Protein AF-A0A4Y6IB80-F1 (afdb_monomer_lite)

Foldseek 3Di:
DPVVVVVVVVVVPPPPPPPQVLVVVQVVPWLVNLLPFDLQFKKKKKKKFADDADFDWKWKWKAFPVRDIQIFTKDWPDKDKDPWDDDPPDIGTIMMMTMIGTDPVSNVSSNVVSVCSVVVVTTDIDIDIGTDPRPDDDDFIFMWMWITGGNPDDTRTPDGGDTDDGPDDDDD

Structure (mmCIF, N/CA/C/O backbone):
data_AF-A0A4Y6IB80-F1
#
_entry.id   AF-A0A4Y6IB80-F1
#
loop_
_atom_site.group_PDB
_atom_site.id
_atom_site.type_symbol
_atom_site.label_atom_id
_atom_site.label_alt_id
_atom_site.label_comp_id
_atom_site.label_asym_id
_atom_site.label_entity_id
_atom_site.label_seq_id
_atom_site.pdbx_PDB_ins_code
_atom_site.Cartn_x
_atom_site.Cartn_y
_atom_site.Cartn_z
_atom_site.occupancy
_atom_site.B_iso_or_equiv
_atom_site.auth_seq_id
_atom_site.auth_comp_id
_atom_site.auth_asym_id
_atom_site.auth_atom_id
_atom_site.pdbx_PDB_model_num
ATOM 1 N N . MET A 1 1 ? 0.672 48.322 -32.544 1.00 47.72 1 MET A N 1
ATOM 2 C CA . MET A 1 1 ? 1.150 46.932 -32.735 1.00 47.72 1 MET A CA 1
ATOM 3 C C . MET A 1 1 ? 2.303 46.513 -31.801 1.00 47.72 1 MET A C 1
ATOM 5 O O . MET A 1 1 ? 2.956 45.524 -32.084 1.00 47.72 1 MET A O 1
ATOM 9 N N . LYS A 1 2 ? 2.566 47.219 -30.683 1.00 50.84 2 LYS A N 1
ATOM 10 C CA . LYS A 1 2 ? 3.599 46.838 -29.687 1.00 50.84 2 LYS A CA 1
ATOM 11 C C . LYS A 1 2 ? 3.013 46.356 -28.347 1.00 50.84 2 LYS A C 1
ATOM 13 O O . LYS A 1 2 ? 3.655 45.593 -27.643 1.00 50.84 2 LYS A O 1
ATOM 18 N N . LEU A 1 3 ? 1.769 46.737 -28.040 1.00 55.56 3 LEU A N 1
ATOM 19 C CA . LEU A 1 3 ? 1.079 46.375 -26.793 1.00 55.56 3 LEU A CA 1
ATOM 20 C C . LEU A 1 3 ? 0.553 44.929 -26.761 1.00 55.56 3 LEU A C 1
ATOM 22 O O . LEU A 1 3 ? 0.503 44.331 -25.696 1.00 55.56 3 LEU A O 1
ATOM 26 N N . VAL A 1 4 ? 0.221 44.341 -27.916 1.00 59.19 4 VAL A N 1
ATOM 27 C CA . VAL A 1 4 ? -0.304 42.961 -27.992 1.00 59.19 4 VAL A CA 1
ATOM 28 C C . VAL A 1 4 ? 0.796 41.921 -27.744 1.00 59.19 4 VAL A C 1
ATOM 30 O O . VAL A 1 4 ? 0.550 40.902 -27.110 1.00 59.19 4 VAL A O 1
ATOM 33 N N . VAL A 1 5 ? 2.031 42.206 -28.174 1.00 58.06 5 VAL A N 1
ATOM 34 C CA . VAL A 1 5 ? 3.183 41.307 -27.978 1.00 58.06 5 VAL A CA 1
ATOM 35 C C . VAL A 1 5 ? 3.633 41.298 -26.515 1.00 58.06 5 VAL A C 1
ATOM 37 O O . VAL A 1 5 ? 3.952 40.240 -25.986 1.00 58.06 5 VAL A O 1
ATOM 40 N N . ALA A 1 6 ? 3.572 42.450 -25.835 1.00 56.81 6 ALA A N 1
ATOM 41 C CA . ALA A 1 6 ? 3.891 42.547 -24.410 1.00 56.81 6 ALA A CA 1
ATOM 42 C C . ALA A 1 6 ? 2.862 41.823 -23.515 1.00 56.81 6 ALA A C 1
ATOM 44 O O . ALA A 1 6 ? 3.227 41.283 -22.471 1.00 56.81 6 ALA A O 1
ATOM 45 N N . LEU A 1 7 ? 1.591 41.768 -23.937 1.00 55.69 7 LEU A N 1
ATOM 46 C CA . LEU A 1 7 ? 0.539 41.052 -23.211 1.00 55.69 7 LEU A CA 1
ATOM 47 C C . LEU A 1 7 ? 0.679 39.525 -23.352 1.00 55.69 7 LEU A C 1
ATOM 49 O O . LEU A 1 7 ? 0.413 38.800 -22.399 1.00 55.69 7 LEU A O 1
ATOM 53 N N . LEU A 1 8 ? 1.156 39.036 -24.505 1.00 53.62 8 LEU A N 1
ATOM 54 C CA . LEU A 1 8 ? 1.366 37.602 -24.745 1.00 53.62 8 LEU A CA 1
ATOM 55 C C . LEU A 1 8 ? 2.547 37.033 -23.938 1.00 53.62 8 LEU A C 1
ATOM 57 O O . LEU A 1 8 ? 2.501 35.883 -23.511 1.00 53.62 8 LEU A O 1
ATOM 61 N N . SER A 1 9 ? 3.580 37.842 -23.675 1.00 55.47 9 SER A N 1
ATOM 62 C CA . SER A 1 9 ? 4.730 37.440 -22.851 1.00 55.47 9 SER A CA 1
ATOM 63 C C . SER A 1 9 ? 4.425 37.338 -21.353 1.00 55.47 9 SER A C 1
ATOM 65 O O . SER A 1 9 ? 5.147 36.637 -20.651 1.00 55.47 9 SER A O 1
ATOM 67 N N . LEU A 1 10 ? 3.362 37.986 -20.854 1.00 52.31 10 LEU A N 1
ATOM 68 C CA . LEU A 1 10 ? 2.987 37.909 -19.434 1.00 52.31 10 LEU A CA 1
ATOM 69 C C . LEU A 1 10 ? 2.191 36.642 -19.075 1.00 52.31 10 LEU A C 1
ATOM 71 O O . LEU A 1 10 ? 2.132 36.274 -17.906 1.00 52.31 10 LEU A O 1
ATOM 75 N N . VAL A 1 11 ? 1.586 35.963 -20.056 1.00 55.97 11 VAL A N 1
ATOM 76 C CA . VAL A 1 11 ? 0.774 34.751 -19.815 1.00 55.97 11 VAL A CA 1
ATOM 77 C C . VAL A 1 11 ? 1.645 33.485 -19.737 1.00 55.97 11 VAL A C 1
ATOM 79 O O . VAL A 1 11 ? 1.239 32.486 -19.153 1.00 55.97 11 VAL A O 1
ATOM 82 N N . LEU A 1 12 ? 2.880 33.533 -20.248 1.00 51.31 12 LEU A N 1
ATOM 83 C CA . LEU A 1 12 ? 3.810 32.393 -20.283 1.00 51.31 12 LEU A CA 1
ATOM 84 C C . LEU A 1 12 ? 4.631 32.202 -18.995 1.00 51.31 12 LEU A C 1
ATOM 86 O O . LEU A 1 12 ? 5.305 31.187 -18.858 1.00 51.31 12 LEU A O 1
ATOM 90 N N . THR A 1 13 ? 4.568 33.130 -18.036 1.00 50.00 13 THR A N 1
ATOM 91 C CA . THR A 1 13 ? 5.223 32.980 -16.720 1.00 50.00 13 THR A CA 1
ATOM 92 C C . THR A 1 13 ? 4.289 32.448 -15.635 1.00 50.00 13 THR A C 1
ATOM 94 O O . THR A 1 13 ? 4.706 32.289 -14.493 1.00 50.00 13 THR A O 1
ATOM 97 N N . ALA A 1 14 ? 3.042 32.116 -15.978 1.00 42.69 14 ALA A N 1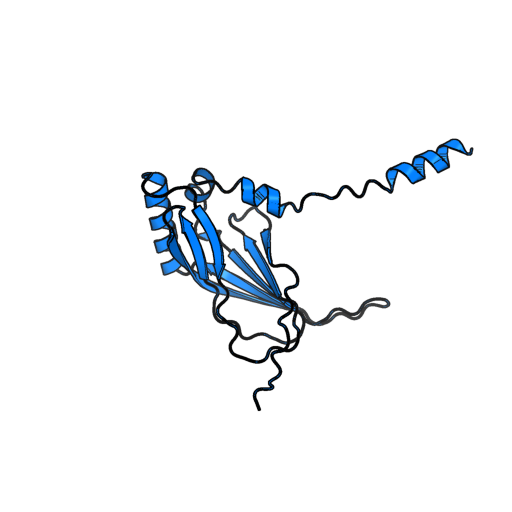
ATOM 98 C CA . ALA A 1 14 ? 2.125 31.402 -15.098 1.00 42.69 14 ALA A CA 1
ATOM 99 C C . ALA A 1 14 ? 2.314 29.877 -15.211 1.00 42.69 14 ALA A C 1
ATOM 101 O O . ALA A 1 14 ? 1.346 29.126 -15.284 1.00 42.69 14 ALA A O 1
ATOM 102 N N . CYS A 1 15 ? 3.559 29.391 -15.171 1.00 51.12 15 CYS A N 1
ATOM 103 C CA . CYS A 1 15 ? 3.801 28.077 -14.579 1.00 51.12 15 CYS A CA 1
ATOM 104 C C . CYS A 1 15 ? 3.561 28.255 -13.081 1.00 51.12 15 CYS A C 1
ATOM 106 O O . CYS A 1 15 ? 4.492 28.461 -12.306 1.00 51.12 15 CYS A O 1
ATOM 108 N N . SER A 1 16 ? 2.284 28.270 -12.682 1.00 42.16 16 SER A N 1
ATOM 109 C CA . SER A 1 16 ? 1.918 28.096 -11.287 1.00 42.16 16 SER A CA 1
ATOM 110 C C . SER A 1 16 ? 2.671 26.868 -10.808 1.00 42.16 16 SER A C 1
ATOM 112 O O . SER A 1 16 ? 2.592 25.820 -11.451 1.00 42.16 16 SER A O 1
ATOM 114 N N . SER A 1 17 ? 3.407 26.996 -9.713 1.00 43.12 17 SER A N 1
ATOM 115 C CA . SER A 1 17 ? 3.807 25.867 -8.890 1.00 43.12 17 SER A CA 1
ATOM 116 C C . SER A 1 17 ? 2.522 25.152 -8.477 1.00 43.12 17 SER A C 1
ATOM 118 O O . SER A 1 17 ? 1.931 25.490 -7.453 1.00 43.12 17 SER A O 1
ATOM 120 N N . ILE A 1 18 ? 2.016 24.266 -9.340 1.00 44.25 18 ILE A N 1
ATOM 121 C CA . ILE A 1 18 ? 0.873 23.415 -9.047 1.00 44.25 18 ILE A CA 1
ATOM 122 C C . ILE A 1 18 ? 1.344 22.621 -7.833 1.00 44.25 18 ILE A C 1
ATOM 124 O O . ILE A 1 18 ? 2.325 21.881 -7.967 1.00 44.25 18 ILE A O 1
ATOM 128 N N . PRO A 1 19 ? 0.739 22.810 -6.646 1.00 42.44 19 PRO A N 1
ATOM 129 C CA . PRO A 1 19 ? 1.026 21.940 -5.521 1.00 42.44 19 PRO A CA 1
ATOM 130 C C . PRO A 1 19 ? 0.831 20.525 -6.043 1.00 42.44 19 PRO A C 1
ATOM 132 O O . PRO A 1 19 ? -0.205 20.257 -6.660 1.00 42.44 19 PRO A O 1
ATOM 135 N N . SER A 1 20 ? 1.837 19.660 -5.900 1.00 46.47 20 SER A N 1
ATOM 136 C CA . SER A 1 20 ? 1.712 18.286 -6.371 1.00 46.47 20 SER A CA 1
ATOM 137 C C . SER A 1 20 ? 0.391 17.745 -5.830 1.00 46.47 20 SER A C 1
ATOM 139 O O . SER A 1 20 ? 0.121 17.836 -4.629 1.00 46.47 20 SER A O 1
ATOM 141 N N . LEU A 1 21 ? -0.480 17.272 -6.729 1.00 49.38 21 LEU A N 1
ATOM 142 C CA . LEU A 1 21 ? -1.838 16.823 -6.395 1.00 49.38 21 LEU A CA 1
ATOM 143 C C . LEU A 1 21 ? -1.821 15.810 -5.233 1.00 49.38 21 LEU A C 1
ATOM 145 O O . LEU A 1 21 ? -2.775 15.718 -4.465 1.00 49.38 21 LEU A O 1
ATOM 149 N N . SER A 1 22 ? -0.689 15.114 -5.085 1.00 51.75 22 SER A N 1
ATOM 150 C CA . SER A 1 22 ? -0.362 14.224 -3.985 1.00 51.75 22 SER A CA 1
ATOM 151 C C . SER A 1 22 ? -0.476 14.899 -2.613 1.00 51.75 22 SER A C 1
ATOM 153 O O . SER A 1 22 ? -1.223 14.399 -1.783 1.00 51.75 22 SER A O 1
ATOM 155 N N . SER A 1 23 ? 0.149 16.061 -2.375 1.00 48.03 23 SER A N 1
ATOM 156 C CA . SER A 1 23 ? 0.111 16.779 -1.078 1.00 48.03 23 SER A CA 1
ATOM 157 C C . SER A 1 23 ? -1.310 17.107 -0.593 1.00 48.03 23 SER A C 1
ATOM 159 O O . SER A 1 23 ? -1.617 16.991 0.594 1.00 48.03 23 SER A O 1
ATOM 161 N N . LEU A 1 24 ? -2.201 17.452 -1.523 1.00 50.88 24 LEU A N 1
ATOM 162 C CA . LEU A 1 24 ? -3.609 17.750 -1.254 1.00 50.88 24 LEU A CA 1
ATOM 163 C C . LEU A 1 24 ? -4.422 16.477 -0.976 1.00 50.88 24 LEU A C 1
ATOM 165 O O . LEU A 1 24 ? -5.261 16.473 -0.080 1.00 50.88 24 LEU A O 1
ATOM 169 N N . GLN A 1 25 ? -4.144 15.387 -1.694 1.00 56.00 25 GLN A N 1
ATOM 170 C CA . GLN A 1 25 ? -4.764 14.080 -1.449 1.00 56.00 25 GLN A CA 1
ATOM 171 C C . GLN A 1 25 ? -4.334 13.481 -0.102 1.00 56.00 25 GLN A C 1
ATOM 173 O O . GLN A 1 25 ? -5.172 12.917 0.597 1.00 56.00 25 GLN A O 1
ATOM 178 N N . PHE A 1 26 ? -3.081 13.687 0.323 1.00 59.34 26 PHE A N 1
ATOM 179 C CA . PHE A 1 26 ? -2.605 13.280 1.652 1.00 59.34 26 PHE A CA 1
ATOM 180 C C . PHE A 1 26 ? -3.374 13.974 2.785 1.00 59.34 26 PHE A C 1
ATOM 182 O O . PHE A 1 26 ? -3.736 13.324 3.759 1.00 59.34 26 PHE A O 1
ATOM 189 N N . SER A 1 27 ? -3.690 15.267 2.643 1.00 58.31 27 SER A N 1
ATOM 190 C CA . SER A 1 27 ? -4.475 16.014 3.640 1.00 58.31 27 SER A CA 1
ATOM 191 C C . SER A 1 27 ? -5.937 15.559 3.743 1.00 58.31 27 SER A C 1
ATOM 193 O O . SER A 1 27 ? -6.597 15.875 4.734 1.00 58.31 27 SER A O 1
ATOM 195 N N . LEU A 1 28 ? -6.467 14.890 2.717 1.00 61.25 28 LEU A N 1
ATOM 196 C CA . LEU A 1 28 ? -7.862 14.444 2.659 1.00 61.25 28 LEU A CA 1
ATOM 197 C C . LEU A 1 28 ? -8.049 13.011 3.173 1.00 61.25 28 LEU A C 1
ATOM 199 O O . LEU A 1 28 ? -9.182 12.599 3.422 1.00 61.25 28 LEU A O 1
ATOM 203 N N . MET A 1 29 ? -6.958 12.269 3.372 1.00 69.19 29 MET A N 1
ATOM 204 C CA . MET A 1 29 ? -6.986 10.938 3.971 1.00 69.19 29 MET A CA 1
ATOM 205 C C . MET A 1 29 ? -7.171 11.028 5.483 1.00 69.19 29 MET A C 1
ATOM 207 O O . MET A 1 29 ? -6.224 10.958 6.259 1.00 69.19 29 MET A O 1
ATOM 211 N N . ASN A 1 30 ? -8.421 11.204 5.892 1.00 77.00 30 ASN A N 1
ATOM 212 C CA . ASN A 1 30 ? -8.842 11.123 7.283 1.00 77.00 30 ASN A CA 1
ATOM 213 C C . ASN A 1 30 ? -9.435 9.739 7.600 1.00 77.00 30 ASN A C 1
ATOM 215 O O . ASN A 1 30 ? -9.587 8.879 6.731 1.00 77.00 30 ASN A O 1
ATOM 219 N N . ASP A 1 31 ? -9.796 9.525 8.861 1.00 80.81 31 ASP A N 1
ATOM 220 C CA . ASP A 1 31 ? -10.352 8.249 9.317 1.00 80.81 31 ASP A CA 1
ATOM 221 C C . ASP A 1 31 ? -11.644 7.857 8.566 1.00 80.81 31 ASP A C 1
ATOM 223 O O . ASP A 1 31 ? -11.831 6.687 8.242 1.00 80.81 31 ASP A O 1
ATOM 227 N N . ASP A 1 32 ? -12.501 8.827 8.217 1.00 83.44 32 ASP A N 1
ATOM 228 C CA . ASP A 1 32 ? -13.737 8.606 7.442 1.00 83.44 32 ASP A CA 1
ATOM 229 C C . ASP A 1 32 ? -13.459 8.187 5.990 1.00 83.44 32 ASP A C 1
ATOM 231 O O . ASP A 1 32 ? -14.199 7.398 5.403 1.00 83.44 32 ASP A O 1
ATOM 235 N N . TYR A 1 33 ? -12.367 8.679 5.408 1.00 84.50 33 TYR A N 1
ATOM 236 C CA . TYR A 1 33 ? -11.892 8.226 4.109 1.00 84.50 33 TYR A CA 1
ATOM 237 C C . TYR A 1 33 ? -11.443 6.761 4.180 1.00 84.50 33 TYR A C 1
ATOM 239 O O . TYR A 1 33 ? -11.888 5.930 3.389 1.00 84.50 33 TYR A O 1
ATOM 247 N N . ILE A 1 34 ? -10.620 6.417 5.177 1.00 85.62 34 ILE A N 1
ATOM 248 C CA . ILE A 1 34 ? -10.050 5.071 5.346 1.00 85.62 34 ILE A CA 1
ATOM 249 C C . ILE A 1 34 ? -11.139 4.014 5.553 1.00 85.62 34 ILE A C 1
ATOM 251 O O . ILE A 1 34 ? -11.042 2.918 5.000 1.00 85.62 34 ILE A O 1
ATOM 255 N N . THR A 1 35 ? -12.192 4.319 6.313 1.00 88.00 35 THR A N 1
ATOM 256 C CA . THR A 1 35 ? -13.286 3.370 6.592 1.00 88.00 35 THR A CA 1
ATOM 257 C C . THR A 1 35 ? -14.172 3.084 5.382 1.00 88.00 35 THR A C 1
ATOM 259 O O . THR A 1 35 ? -14.871 2.071 5.376 1.00 88.00 35 THR A O 1
ATOM 262 N N . LYS A 1 36 ? -14.127 3.934 4.349 1.00 90.19 36 LYS A N 1
ATOM 263 C CA . LYS A 1 36 ? -14.880 3.774 3.095 1.00 90.19 36 LYS A CA 1
ATOM 264 C C . LYS A 1 36 ? -14.082 3.099 1.983 1.00 90.19 36 LYS A C 1
ATOM 266 O O . LYS A 1 36 ? -14.669 2.720 0.971 1.00 90.19 36 LYS A O 1
ATOM 271 N N . LEU A 1 37 ? -12.769 2.937 2.155 1.00 90.12 37 LEU A N 1
ATOM 272 C CA . LEU A 1 37 ? -11.924 2.280 1.164 1.00 90.12 37 LEU A CA 1
ATOM 273 C C . LEU A 1 37 ? -12.335 0.822 0.963 1.00 90.12 37 LEU A C 1
ATOM 275 O O . LEU A 1 37 ? -12.518 0.066 1.920 1.00 90.12 37 LEU A O 1
ATOM 279 N N . ASN A 1 38 ? -12.410 0.404 -0.297 1.00 92.94 38 ASN A N 1
ATOM 280 C CA . ASN A 1 38 ? -12.536 -1.003 -0.633 1.00 92.94 38 ASN A CA 1
ATOM 281 C C . ASN A 1 38 ? -11.144 -1.649 -0.630 1.00 92.94 38 ASN A C 1
ATOM 283 O O . ASN A 1 38 ? -10.274 -1.268 -1.412 1.00 92.94 38 ASN A O 1
ATOM 287 N N . ALA A 1 39 ? -10.938 -2.663 0.212 1.00 92.75 39 ALA A N 1
ATOM 288 C CA . ALA A 1 39 ? -9.670 -3.387 0.283 1.00 92.75 39 ALA A CA 1
ATOM 289 C C . ALA A 1 39 ? -9.259 -4.009 -1.069 1.00 92.75 39 ALA A C 1
ATOM 291 O O . ALA A 1 39 ? -8.070 -4.126 -1.366 1.00 92.75 39 ALA A O 1
ATOM 292 N N . ASP A 1 40 ? -10.224 -4.377 -1.917 1.00 93.38 40 ASP A N 1
ATOM 293 C CA . ASP A 1 40 ? -9.945 -4.941 -3.242 1.00 93.38 40 ASP A CA 1
ATOM 294 C C . ASP A 1 40 ? -9.470 -3.903 -4.268 1.00 93.38 40 ASP A C 1
ATOM 296 O O . ASP A 1 40 ? -8.917 -4.290 -5.302 1.00 93.38 40 ASP A O 1
ATOM 300 N N . ASP A 1 41 ? -9.606 -2.608 -3.978 1.00 92.88 41 ASP A N 1
ATOM 301 C CA . ASP A 1 41 ? -9.185 -1.514 -4.860 1.00 92.88 41 ASP A CA 1
ATOM 302 C C . ASP A 1 41 ? -7.756 -1.032 -4.567 1.00 92.88 41 ASP A C 1
ATOM 304 O O . ASP A 1 41 ? -7.132 -0.398 -5.421 1.00 92.88 41 ASP A O 1
ATOM 308 N N . ILE A 1 42 ? -7.199 -1.382 -3.401 1.00 91.50 42 ILE A N 1
ATOM 309 C CA . ILE A 1 42 ? -5.867 -0.941 -2.978 1.00 91.50 42 ILE A CA 1
ATOM 310 C C . ILE A 1 42 ? -4.791 -1.581 -3.862 1.00 91.50 42 ILE A C 1
ATOM 312 O O . ILE A 1 42 ? -4.66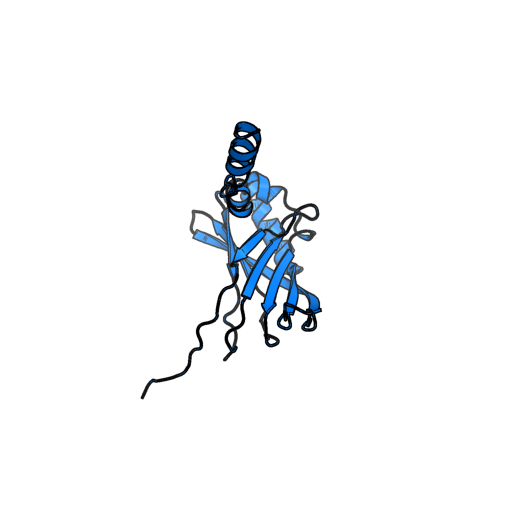2 -2.810 -3.947 1.00 91.50 42 ILE A O 1
ATOM 316 N N . ARG A 1 43 ? -3.996 -0.742 -4.528 1.00 93.81 43 ARG A N 1
ATOM 317 C CA . ARG A 1 43 ? -2.869 -1.140 -5.376 1.00 93.81 43 ARG A CA 1
ATOM 318 C C . ARG A 1 43 ? -1.623 -0.345 -5.030 1.00 93.81 43 ARG A C 1
ATOM 320 O O . ARG A 1 43 ? -1.684 0.871 -4.887 1.00 93.81 43 ARG A O 1
ATOM 327 N N . ALA A 1 44 ? -0.483 -1.017 -4.992 1.00 91.25 44 ALA A N 1
ATOM 328 C CA . ALA A 1 44 ? 0.821 -0.367 -4.969 1.00 91.25 44 ALA A CA 1
ATOM 329 C C . ALA A 1 44 ? 1.525 -0.615 -6.302 1.00 91.25 44 ALA A C 1
ATOM 331 O O . ALA A 1 44 ? 1.416 -1.695 -6.880 1.00 91.25 44 ALA A O 1
ATOM 332 N N . LYS A 1 45 ? 2.237 0.389 -6.796 1.00 90.69 45 LYS A N 1
ATOM 333 C CA . LYS A 1 45 ? 3.022 0.321 -8.020 1.00 90.69 45 LYS A CA 1
ATOM 334 C C . LYS A 1 45 ? 4.455 0.708 -7.705 1.00 90.69 45 LYS A C 1
ATOM 336 O O . LYS A 1 45 ? 4.694 1.766 -7.129 1.00 90.69 45 LYS A O 1
ATOM 341 N N . VAL A 1 46 ? 5.378 -0.150 -8.112 1.00 87.12 46 VAL A N 1
ATOM 342 C CA . VAL A 1 46 ? 6.814 0.106 -8.053 1.00 87.12 46 VAL A CA 1
ATOM 343 C C . VAL A 1 46 ? 7.328 0.169 -9.476 1.00 87.12 46 VAL A C 1
ATOM 345 O O . VAL A 1 46 ? 7.060 -0.729 -10.273 1.00 87.12 46 VAL A O 1
ATOM 348 N N . ILE A 1 47 ? 8.038 1.236 -9.802 1.00 87.12 47 ILE A N 1
ATOM 349 C CA . ILE A 1 47 ? 8.640 1.441 -11.112 1.00 87.12 47 ILE A CA 1
ATOM 350 C C . ILE A 1 47 ? 10.147 1.433 -10.923 1.00 87.12 47 ILE A C 1
ATOM 352 O O . ILE A 1 47 ? 10.653 2.171 -10.085 1.00 87.12 47 ILE A O 1
ATOM 356 N N . SER A 1 48 ? 10.830 0.609 -11.709 1.00 84.81 48 SER A N 1
ATOM 357 C CA . SER A 1 48 ? 12.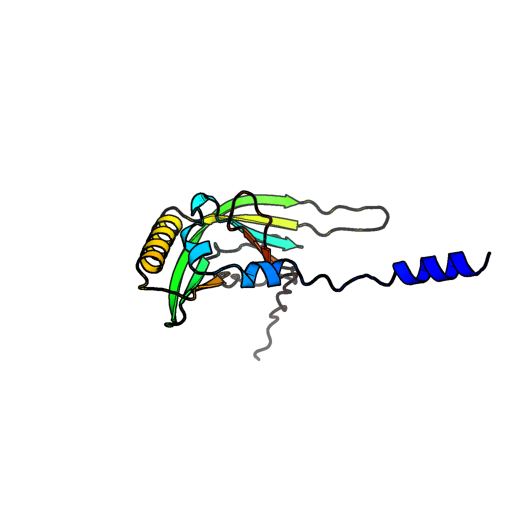285 0.583 -11.801 1.00 84.81 48 SER A CA 1
ATOM 358 C C . SER A 1 48 ? 12.696 0.999 -13.197 1.00 84.81 48 SER A C 1
ATOM 360 O O . SER A 1 48 ? 12.223 0.404 -14.169 1.00 84.81 48 SER A O 1
ATOM 362 N N . THR A 1 49 ? 13.586 1.975 -13.295 1.00 84.25 49 THR A N 1
ATOM 363 C CA . THR A 1 49 ? 14.246 2.343 -14.549 1.00 84.25 49 THR A CA 1
ATOM 364 C C . THR A 1 49 ? 15.653 1.749 -14.562 1.00 84.25 49 THR A C 1
ATOM 366 O O . THR A 1 49 ? 16.331 1.783 -13.541 1.00 84.25 49 THR A O 1
ATOM 369 N N . GLY A 1 50 ? 16.095 1.201 -15.695 1.00 78.31 50 GLY A N 1
ATOM 370 C CA . GLY A 1 50 ? 17.381 0.507 -15.811 1.00 78.31 50 GLY A CA 1
ATOM 371 C C . GLY A 1 50 ? 17.239 -1.012 -15.698 1.00 78.31 50 GLY A C 1
ATOM 372 O O . GLY A 1 50 ? 16.366 -1.605 -16.331 1.00 78.31 50 GLY A O 1
ATOM 373 N N . ASP A 1 51 ? 18.121 -1.649 -14.929 1.00 69.19 51 ASP A N 1
ATOM 374 C CA . ASP A 1 51 ? 18.153 -3.111 -14.820 1.00 69.19 51 ASP A CA 1
ATOM 375 C C . ASP A 1 51 ? 16.974 -3.670 -14.00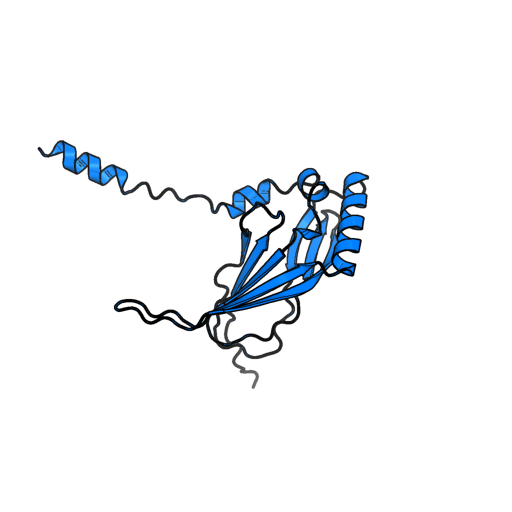1 1.00 69.19 51 ASP A C 1
ATOM 377 O O . ASP A 1 51 ? 16.435 -3.013 -13.107 1.00 69.19 51 ASP A O 1
ATOM 381 N N . ASP A 1 52 ? 16.583 -4.916 -14.290 1.00 65.62 52 ASP A N 1
ATOM 382 C CA . ASP A 1 52 ? 15.493 -5.605 -13.593 1.00 65.62 52 ASP A CA 1
ATOM 383 C C . ASP A 1 52 ? 15.849 -5.819 -12.110 1.00 65.62 52 ASP A C 1
ATOM 385 O O . ASP A 1 52 ? 16.788 -6.543 -11.770 1.00 65.62 52 ASP A O 1
ATOM 389 N N . ILE A 1 53 ? 15.062 -5.222 -11.214 1.00 69.00 53 ILE A N 1
ATOM 390 C CA . ILE A 1 53 ? 15.223 -5.399 -9.769 1.00 69.00 53 ILE A CA 1
ATOM 391 C C . ILE A 1 53 ? 14.434 -6.602 -9.259 1.00 69.00 53 ILE A C 1
ATOM 393 O O . ILE A 1 53 ? 13.237 -6.747 -9.502 1.00 69.00 53 ILE A O 1
ATOM 397 N N . LYS A 1 54 ? 15.092 -7.459 -8.477 1.00 67.12 54 LYS A N 1
ATOM 398 C CA . LYS A 1 54 ? 14.392 -8.448 -7.653 1.00 67.12 54 LYS A CA 1
ATOM 399 C C . LYS A 1 54 ? 13.993 -7.786 -6.342 1.00 67.12 54 LYS A C 1
ATOM 401 O O . LYS A 1 54 ? 14.801 -7.687 -5.426 1.00 67.12 54 LYS A O 1
ATOM 406 N N . LEU A 1 55 ? 12.748 -7.331 -6.264 1.00 67.44 55 LEU A N 1
ATOM 407 C CA . LEU A 1 55 ? 12.169 -6.838 -5.020 1.00 67.44 55 LEU A CA 1
ATOM 408 C C . LEU A 1 55 ? 11.373 -7.944 -4.334 1.00 67.44 55 LEU A C 1
ATOM 410 O O . LEU A 1 55 ? 10.564 -8.627 -4.965 1.00 67.44 55 LEU A O 1
ATOM 414 N N . ALA A 1 56 ? 11.567 -8.084 -3.024 1.00 73.69 56 ALA A N 1
ATOM 415 C CA . ALA A 1 56 ? 10.575 -8.747 -2.194 1.00 73.69 56 ALA A CA 1
ATOM 416 C C . ALA A 1 56 ? 9.282 -7.908 -2.166 1.00 73.69 56 ALA A C 1
ATOM 418 O O . ALA A 1 56 ? 9.286 -6.710 -2.467 1.00 73.69 56 ALA A O 1
ATOM 419 N N . ALA A 1 57 ? 8.158 -8.548 -1.842 1.00 77.62 57 ALA A N 1
ATOM 420 C CA . ALA A 1 57 ? 6.871 -7.868 -1.863 1.00 77.62 57 ALA A CA 1
ATOM 421 C C . ALA A 1 57 ? 6.829 -6.732 -0.817 1.00 77.62 57 ALA A C 1
ATOM 423 O O . ALA A 1 57 ? 7.226 -6.956 0.329 1.00 77.62 57 ALA A O 1
ATOM 424 N N . PRO A 1 58 ? 6.354 -5.529 -1.188 1.00 85.06 58 PRO A N 1
ATOM 425 C CA . PRO A 1 58 ? 6.212 -4.425 -0.251 1.00 85.06 58 PRO A CA 1
ATOM 426 C C . PRO A 1 58 ? 5.134 -4.703 0.801 1.00 85.06 58 PRO A C 1
ATOM 428 O O . PRO A 1 58 ? 4.215 -5.498 0.587 1.00 85.06 58 PRO A O 1
ATOM 431 N N . VAL A 1 59 ? 5.219 -4.002 1.928 1.00 89.00 59 VAL A N 1
ATOM 432 C CA . VAL A 1 59 ? 4.213 -4.032 2.995 1.00 89.00 59 VAL A CA 1
ATOM 433 C C . VAL A 1 59 ? 3.596 -2.647 3.107 1.00 89.00 59 VAL A C 1
ATOM 435 O O . VAL A 1 59 ? 4.299 -1.647 3.204 1.00 89.00 59 VAL A O 1
ATOM 438 N N . LEU A 1 60 ? 2.269 -2.567 3.072 1.00 89.44 60 LEU A N 1
ATOM 439 C CA . LEU A 1 60 ? 1.566 -1.322 3.357 1.00 89.44 60 LEU A CA 1
ATOM 440 C C . LEU A 1 60 ? 1.362 -1.229 4.867 1.00 89.44 60 LEU A C 1
ATOM 442 O O . LEU A 1 60 ? 0.754 -2.119 5.455 1.00 89.44 60 LEU A O 1
ATOM 446 N N . THR A 1 61 ? 1.837 -0.157 5.486 1.00 88.31 61 THR A N 1
ATOM 447 C CA . THR A 1 61 ? 1.747 0.027 6.932 1.00 88.31 61 THR A CA 1
ATOM 448 C C . THR A 1 61 ? 0.948 1.277 7.258 1.00 88.31 61 THR A C 1
ATOM 450 O O . THR A 1 61 ? 1.174 2.343 6.690 1.00 88.31 61 THR A O 1
ATOM 453 N N . PHE A 1 62 ? 0.019 1.154 8.201 1.00 87.25 62 PHE A N 1
ATOM 454 C CA . PHE A 1 62 ? -0.687 2.280 8.800 1.00 87.25 62 PHE A CA 1
ATOM 455 C C . PHE A 1 62 ? -0.251 2.422 10.260 1.00 87.25 62 PHE A C 1
ATOM 457 O O . PHE A 1 62 ? -0.242 1.444 11.006 1.00 87.25 62 PHE A O 1
ATOM 464 N N . THR A 1 63 ? 0.108 3.629 10.679 1.00 86.00 63 THR A N 1
ATOM 465 C CA . THR A 1 63 ? 0.498 3.967 12.048 1.00 86.00 63 THR A CA 1
ATOM 466 C C . THR A 1 63 ? -0.545 4.898 12.640 1.00 86.00 63 THR A C 1
ATOM 468 O O . THR A 1 63 ? -0.790 5.982 12.121 1.00 86.00 63 THR A O 1
ATOM 471 N N . ALA A 1 64 ? -1.149 4.494 13.750 1.00 86.62 64 ALA A N 1
ATOM 472 C CA . ALA A 1 64 ? -1.987 5.375 14.547 1.00 86.62 64 ALA A CA 1
ATOM 473 C C . ALA A 1 64 ? -1.130 6.329 15.381 1.00 86.62 64 ALA A C 1
ATOM 475 O O . ALA A 1 64 ? -0.011 5.996 15.774 1.00 86.62 64 ALA A O 1
ATOM 476 N N . LYS A 1 65 ? -1.705 7.461 15.791 1.00 82.44 65 LYS A N 1
ATOM 477 C CA . LYS A 1 65 ? -1.062 8.399 16.731 1.00 82.44 65 LYS A CA 1
ATOM 478 C C . LYS A 1 65 ? -0.621 7.754 18.057 1.00 82.44 65 LYS A C 1
ATOM 480 O O . LYS A 1 65 ? 0.288 8.247 18.717 1.00 82.44 65 LYS A O 1
ATOM 485 N N . THR A 1 66 ? -1.240 6.641 18.451 1.00 83.69 66 THR A N 1
ATOM 486 C CA . THR A 1 66 ? -0.845 5.825 19.615 1.00 83.69 66 THR A CA 1
ATOM 487 C C . THR A 1 66 ? 0.405 4.969 19.371 1.00 83.69 66 THR A C 1
ATOM 489 O O . THR A 1 66 ? 0.764 4.164 20.227 1.00 83.69 66 THR A O 1
ATOM 492 N N . ASN A 1 67 ? 1.066 5.118 18.218 1.00 83.56 67 ASN A N 1
ATOM 493 C CA . ASN A 1 67 ? 2.145 4.269 17.702 1.00 83.56 67 ASN A CA 1
ATOM 494 C C . ASN A 1 67 ? 1.740 2.809 17.443 1.00 83.56 67 ASN A C 1
ATOM 496 O O . ASN A 1 67 ? 2.602 1.964 17.195 1.00 83.56 67 ASN A O 1
ATOM 500 N N . GLN A 1 68 ? 0.442 2.497 17.469 1.00 88.25 68 GLN A N 1
ATOM 501 C CA . GLN A 1 68 ? -0.047 1.203 17.015 1.00 88.25 68 GLN A CA 1
ATOM 502 C C . GLN A 1 68 ? 0.144 1.098 15.500 1.00 88.25 68 GLN A C 1
ATOM 504 O O . GLN A 1 68 ? -0.317 1.965 14.758 1.00 88.25 68 GLN A O 1
ATOM 509 N N . LYS A 1 69 ? 0.820 0.038 15.054 1.00 90.25 69 LYS A N 1
ATOM 510 C CA . LYS A 1 69 ? 1.083 -0.229 13.638 1.00 90.25 69 LYS A CA 1
ATOM 511 C C . LYS A 1 69 ? 0.199 -1.358 13.127 1.00 90.25 69 LYS A C 1
ATOM 513 O O . LYS A 1 69 ? 0.015 -2.366 13.808 1.00 90.25 69 LYS A O 1
ATOM 518 N N . PHE A 1 70 ? -0.302 -1.188 11.915 1.00 91.00 70 PHE A N 1
ATOM 519 C CA . PHE A 1 70 ? -1.063 -2.176 11.169 1.00 91.00 70 PHE A CA 1
ATOM 520 C C . PHE A 1 70 ? -0.316 -2.471 9.881 1.00 91.00 70 PHE A C 1
ATOM 522 O O . PHE A 1 70 ? -0.033 -1.549 9.123 1.00 91.00 70 PHE A O 1
ATOM 529 N N . HIS A 1 71 ? 0.007 -3.737 9.648 1.00 93.06 71 HIS A N 1
ATOM 530 C CA . HIS A 1 71 ? 0.778 -4.168 8.490 1.00 93.06 71 HIS A CA 1
ATOM 531 C C . HIS A 1 71 ? -0.108 -4.974 7.551 1.00 93.06 71 HIS A C 1
ATOM 533 O O . HIS A 1 71 ? -0.794 -5.908 7.971 1.00 93.06 71 HIS A O 1
ATOM 539 N N . PHE A 1 72 ? -0.062 -4.628 6.273 1.00 93.75 72 PHE A N 1
ATOM 540 C CA . PHE A 1 72 ? -0.866 -5.244 5.238 1.00 93.75 72 PHE A CA 1
ATOM 541 C C . PHE A 1 72 ? 0.047 -5.781 4.148 1.00 93.75 72 PHE A C 1
ATOM 543 O O . PHE A 1 72 ? 0.643 -5.037 3.367 1.00 93.75 72 PHE A O 1
ATOM 550 N N . GLU A 1 73 ? 0.161 -7.104 4.114 1.00 93.19 73 GLU A N 1
ATOM 551 C CA . GLU A 1 73 ? 0.965 -7.799 3.119 1.00 93.19 73 GLU A CA 1
ATOM 552 C C . GLU A 1 73 ? 0.404 -7.584 1.714 1.00 93.19 73 GLU A C 1
ATOM 554 O O . GLU A 1 73 ? -0.800 -7.742 1.461 1.00 93.19 73 GLU A O 1
ATOM 559 N N . LEU A 1 74 ? 1.302 -7.274 0.783 1.00 93.06 74 LEU A N 1
ATOM 560 C CA . LEU A 1 74 ? 0.988 -7.159 -0.628 1.00 93.06 74 LEU A CA 1
ATOM 561 C C . LEU A 1 74 ? 1.507 -8.383 -1.383 1.00 93.06 74 LEU A C 1
ATOM 563 O O . LEU A 1 74 ? 2.488 -9.016 -1.008 1.00 93.06 74 LEU A O 1
ATOM 567 N N . VAL A 1 75 ? 0.833 -8.721 -2.474 1.00 94.00 75 VAL A N 1
ATOM 568 C CA . VAL A 1 75 ? 1.232 -9.782 -3.403 1.00 94.00 75 VAL A CA 1
ATOM 569 C C . VAL A 1 75 ? 1.269 -9.227 -4.815 1.00 94.00 75 VAL A C 1
ATOM 571 O O . VAL A 1 75 ? 0.514 -8.309 -5.146 1.00 94.00 75 VAL A O 1
ATOM 574 N N . SER A 1 76 ? 2.158 -9.778 -5.643 1.00 92.50 76 SER A N 1
ATOM 575 C CA . SER A 1 76 ? 2.256 -9.389 -7.049 1.00 92.50 76 SER A CA 1
ATOM 576 C C . SER A 1 76 ? 0.923 -9.640 -7.758 1.00 92.50 76 SER A C 1
ATOM 578 O O . SER A 1 76 ? 0.312 -10.701 -7.614 1.00 92.50 76 SER A O 1
ATOM 580 N N . ASP A 1 77 ? 0.469 -8.625 -8.483 1.00 93.06 77 ASP A N 1
ATOM 581 C CA . ASP A 1 77 ? -0.729 -8.649 -9.316 1.00 93.06 77 ASP A CA 1
ATOM 582 C C . ASP A 1 77 ? -0.331 -8.780 -10.790 1.00 93.06 77 ASP A C 1
ATOM 584 O O . ASP A 1 77 ? -0.790 -9.672 -11.499 1.00 93.06 77 ASP A O 1
ATOM 588 N N . SER A 1 78 ? 0.590 -7.926 -11.247 1.00 92.31 78 SER A N 1
ATOM 589 C CA . SER A 1 78 ? 1.163 -8.010 -12.591 1.00 92.31 78 SER A CA 1
ATOM 590 C C . SER A 1 78 ? 2.558 -7.394 -12.658 1.00 92.31 78 SER A C 1
ATOM 592 O O . SER A 1 78 ? 2.943 -6.592 -11.807 1.00 92.31 78 SER A O 1
ATOM 594 N N . VAL A 1 79 ? 3.312 -7.775 -13.689 1.00 90.31 79 VAL A N 1
ATOM 595 C CA . VAL A 1 79 ? 4.617 -7.195 -14.020 1.00 90.31 79 VAL A CA 1
ATOM 596 C C . VAL A 1 79 ? 4.613 -6.834 -15.499 1.00 90.31 79 VAL A C 1
ATOM 598 O O . VAL A 1 79 ? 4.289 -7.677 -16.336 1.00 90.31 79 VAL A O 1
ATOM 601 N N . GLN A 1 80 ? 4.962 -5.592 -15.820 1.00 90.75 80 GLN A N 1
ATOM 602 C CA . GLN A 1 80 ? 5.050 -5.096 -17.192 1.00 90.75 80 GLN A CA 1
ATOM 603 C C . GLN A 1 80 ? 6.458 -4.582 -17.460 1.00 90.75 80 GLN A C 1
ATOM 605 O O . GLN A 1 80 ? 6.981 -3.774 -16.698 1.00 90.75 80 GLN A O 1
ATOM 610 N N . ARG A 1 81 ? 7.066 -5.049 -18.552 1.00 88.88 81 ARG A N 1
ATOM 611 C CA . ARG A 1 81 ? 8.383 -4.596 -19.004 1.00 88.88 81 ARG A CA 1
ATOM 612 C C . ARG A 1 81 ? 8.227 -3.726 -20.237 1.00 88.88 81 ARG A C 1
ATOM 614 O O . ARG A 1 81 ? 7.502 -4.081 -21.165 1.00 88.88 81 ARG A O 1
ATOM 621 N N . PHE A 1 82 ? 8.920 -2.602 -20.225 1.00 86.94 82 PHE A N 1
ATOM 622 C CA . PHE A 1 82 ? 8.945 -1.617 -21.286 1.00 86.94 82 PHE A CA 1
ATOM 623 C C . PHE A 1 82 ? 10.356 -1.572 -21.853 1.00 86.94 82 PHE A C 1
ATOM 625 O O . PHE A 1 82 ? 11.314 -1.219 -21.160 1.00 86.94 82 PHE A O 1
ATOM 632 N N . GLU A 1 83 ? 10.465 -1.946 -23.122 1.00 85.06 83 GLU A N 1
ATOM 633 C CA . GLU A 1 83 ? 11.725 -1.895 -23.851 1.00 85.06 83 GLU A CA 1
ATOM 634 C C . GLU A 1 83 ? 12.193 -0.441 -24.032 1.00 85.06 83 GLU A C 1
ATOM 636 O O . GLU A 1 83 ? 11.365 0.466 -24.196 1.00 85.06 83 GLU A O 1
ATOM 641 N N . PRO A 1 84 ? 13.515 -0.198 -24.036 1.00 83.88 84 PRO A N 1
ATOM 642 C CA . PRO A 1 84 ? 14.057 1.123 -24.292 1.00 83.88 84 PRO A CA 1
ATOM 643 C C . PRO A 1 84 ? 13.650 1.598 -25.689 1.00 83.88 84 PRO A C 1
ATOM 645 O O . PRO A 1 84 ? 13.776 0.881 -26.683 1.00 83.88 84 PRO A O 1
ATOM 648 N N . SER A 1 85 ? 13.193 2.843 -25.778 1.00 81.31 85 SER A N 1
ATOM 649 C CA . SER A 1 85 ? 12.828 3.477 -27.039 1.00 81.31 85 SER A CA 1
ATOM 650 C C . SER A 1 85 ? 13.915 4.464 -27.455 1.00 81.31 85 SER A C 1
ATOM 652 O O . SER A 1 85 ? 14.429 5.228 -26.639 1.00 81.31 85 SER A O 1
ATOM 654 N N . LYS A 1 86 ? 14.287 4.454 -28.739 1.00 77.44 86 LYS A N 1
ATOM 655 C CA . LYS A 1 86 ? 15.170 5.465 -29.334 1.00 77.44 86 LYS A CA 1
ATOM 656 C C . LYS A 1 86 ? 14.381 6.280 -30.348 1.00 77.44 86 LYS A C 1
ATOM 658 O O . LYS A 1 86 ? 14.021 5.782 -31.410 1.00 77.44 86 LYS A O 1
ATOM 663 N N . GLY A 1 87 ? 14.117 7.532 -30.003 1.00 76.69 87 GLY A N 1
ATOM 664 C CA . GLY A 1 87 ? 13.651 8.560 -30.921 1.00 76.69 87 GLY A CA 1
ATOM 665 C C . GLY A 1 87 ? 14.813 9.368 -31.498 1.00 76.69 87 GLY A C 1
ATOM 666 O O . GLY A 1 87 ? 15.961 9.242 -31.080 1.00 76.69 87 GLY A O 1
ATOM 667 N N . PHE A 1 88 ? 14.498 10.254 -32.442 1.00 73.94 88 PHE A N 1
ATOM 668 C CA . PHE A 1 88 ? 15.487 11.109 -33.114 1.00 73.94 88 PHE A CA 1
ATOM 669 C C . PHE A 1 88 ? 16.192 12.101 -32.162 1.00 73.94 88 PHE A C 1
ATOM 671 O O . PHE A 1 88 ? 17.288 12.561 -32.462 1.00 73.94 88 PHE A O 1
ATOM 678 N N . PHE A 1 89 ? 15.576 12.407 -31.011 1.00 75.06 89 PHE A N 1
ATOM 679 C CA . PHE A 1 89 ? 16.077 13.366 -30.015 1.00 75.06 89 PHE A CA 1
ATOM 680 C C . PHE A 1 89 ? 16.134 12.822 -28.578 1.00 75.06 89 PHE A C 1
ATOM 682 O O . PHE A 1 89 ? 16.655 13.502 -27.701 1.00 75.06 89 PHE A O 1
ATOM 689 N N . PHE A 1 90 ? 15.619 11.615 -28.320 1.00 66.44 90 PHE A N 1
ATOM 690 C CA . PHE A 1 90 ? 15.513 11.063 -26.966 1.00 66.44 90 PHE A CA 1
ATOM 691 C C . PHE A 1 90 ? 15.764 9.559 -26.977 1.00 66.44 90 PHE A C 1
ATOM 693 O O . PHE A 1 90 ? 15.286 8.857 -27.867 1.00 66.44 90 PHE A O 1
ATOM 700 N N . ALA A 1 91 ? 16.481 9.066 -25.974 1.00 77.31 91 ALA A N 1
ATOM 701 C CA . ALA A 1 91 ? 16.574 7.647 -25.669 1.00 77.31 91 ALA A CA 1
ATOM 702 C C . ALA A 1 91 ? 15.982 7.428 -24.276 1.00 77.31 91 ALA A C 1
ATOM 704 O O . ALA A 1 91 ? 16.375 8.120 -23.339 1.00 77.31 91 ALA A O 1
ATOM 705 N N . SER A 1 92 ? 15.039 6.497 -24.147 1.00 80.88 92 SER A N 1
ATOM 706 C CA . SER A 1 92 ? 14.543 6.057 -22.846 1.00 80.88 92 SER A CA 1
ATOM 707 C C . SER A 1 92 ? 15.315 4.827 -22.389 1.00 80.88 92 SER A C 1
ATOM 709 O O . SER A 1 92 ? 15.684 3.971 -23.197 1.00 80.88 92 SER A O 1
ATOM 711 N N . LEU A 1 93 ? 15.545 4.736 -21.086 1.00 82.31 93 LEU A N 1
ATOM 712 C CA . LEU A 1 93 ? 16.041 3.518 -20.462 1.00 82.31 93 LEU A CA 1
ATOM 713 C C . LEU A 1 93 ? 14.937 2.443 -20.448 1.00 82.31 93 LEU A C 1
ATOM 715 O O . LEU A 1 93 ? 13.752 2.784 -20.565 1.00 82.31 93 LEU A O 1
ATOM 719 N N . PRO A 1 94 ? 15.305 1.154 -20.336 1.00 86.19 94 PRO A N 1
ATOM 720 C CA . PRO A 1 94 ? 14.343 0.108 -20.008 1.00 86.19 94 PRO A CA 1
ATOM 721 C C . PRO A 1 94 ? 13.624 0.446 -18.702 1.00 86.19 94 PRO A C 1
ATOM 723 O O . PRO A 1 94 ? 14.197 1.068 -17.804 1.00 86.19 94 PRO A O 1
ATOM 726 N N . LYS A 1 95 ? 12.362 0.038 -18.600 1.00 87.31 95 LYS A N 1
ATOM 727 C CA . LYS A 1 95 ? 11.548 0.259 -17.407 1.00 87.31 95 LYS A CA 1
ATOM 728 C C . LYS A 1 95 ? 10.731 -0.984 -17.086 1.00 87.31 95 LYS A C 1
ATOM 730 O O . LYS A 1 95 ? 10.105 -1.556 -17.974 1.00 87.31 95 LYS A O 1
ATOM 735 N N . THR A 1 96 ? 10.653 -1.336 -15.809 1.00 88.00 96 THR A N 1
ATOM 736 C CA . THR A 1 96 ? 9.779 -2.407 -15.319 1.00 88.00 96 THR A CA 1
ATOM 737 C C . THR A 1 96 ? 8.798 -1.848 -14.298 1.00 88.00 96 THR A C 1
ATOM 739 O O . THR A 1 96 ? 9.186 -1.196 -13.329 1.00 88.00 96 THR A O 1
ATOM 742 N N . GLU A 1 97 ? 7.509 -2.097 -14.521 1.00 90.50 97 GLU A N 1
ATOM 743 C CA . GLU A 1 97 ? 6.430 -1.769 -13.595 1.00 90.50 97 GLU A CA 1
ATOM 744 C C . GLU A 1 97 ? 5.950 -3.030 -12.878 1.00 90.50 97 GLU A C 1
ATOM 746 O O . GLU A 1 97 ? 5.486 -3.987 -13.502 1.00 90.50 97 GLU A O 1
ATOM 751 N N . TYR A 1 98 ? 6.020 -3.004 -11.553 1.00 90.19 98 TYR A N 1
ATOM 752 C CA . TYR A 1 98 ? 5.502 -4.035 -10.669 1.00 90.19 98 TYR A CA 1
ATOM 753 C C . TYR A 1 98 ? 4.225 -3.522 -10.016 1.00 90.19 98 TYR A C 1
ATOM 755 O O . TYR A 1 98 ? 4.254 -2.549 -9.258 1.00 90.19 98 TYR A O 1
ATOM 763 N N . LEU A 1 99 ? 3.105 -4.178 -10.300 1.00 92.50 99 LEU A N 1
ATOM 764 C CA . LEU A 1 99 ? 1.830 -3.893 -9.666 1.00 92.50 99 LEU A CA 1
ATOM 765 C C . LEU A 1 99 ? 1.567 -4.918 -8.566 1.00 92.50 99 LEU A C 1
ATOM 767 O O . LEU A 1 99 ? 1.682 -6.125 -8.782 1.00 92.50 99 LEU A O 1
ATOM 771 N N . TYR A 1 100 ? 1.167 -4.424 -7.403 1.00 94.00 100 TYR A N 1
ATOM 772 C CA . TYR A 1 100 ? 0.842 -5.214 -6.230 1.00 94.00 100 TYR A CA 1
ATOM 773 C C . TYR A 1 100 ? -0.572 -4.906 -5.755 1.00 94.00 100 TYR A C 1
ATOM 775 O O . TYR A 1 100 ? -1.068 -3.786 -5.896 1.00 94.00 100 TYR A O 1
ATOM 783 N N . ARG A 1 101 ? -1.195 -5.899 -5.130 1.00 95.44 101 ARG A N 1
ATOM 784 C CA . ARG A 1 101 ? -2.494 -5.792 -4.459 1.00 95.44 101 ARG A CA 1
ATOM 785 C C . ARG A 1 101 ? -2.406 -6.375 -3.058 1.00 95.44 101 ARG A C 1
ATOM 787 O O . ARG A 1 101 ? -1.492 -7.146 -2.775 1.00 95.44 101 ARG A O 1
ATOM 794 N N . LEU A 1 102 ? -3.386 -6.082 -2.208 1.00 95.50 102 LEU A N 1
ATOM 795 C CA . LEU A 1 102 ? -3.487 -6.745 -0.909 1.00 95.50 102 LEU A CA 1
ATOM 796 C C . LEU A 1 102 ? -3.583 -8.271 -1.063 1.00 95.50 102 LEU A C 1
ATOM 798 O O . LEU A 1 102 ? -4.340 -8.800 -1.895 1.00 95.50 102 LEU A O 1
ATOM 802 N N . SER A 1 103 ? -2.808 -8.979 -0.240 1.00 96.19 103 SER A N 1
ATOM 803 C CA . SER A 1 103 ? -2.939 -10.423 -0.061 1.00 96.19 103 SER A CA 1
ATOM 804 C C . SER A 1 103 ? -4.296 -10.745 0.577 1.00 96.19 103 SER A C 1
ATOM 806 O O . SER A 1 103 ? -4.972 -9.865 1.111 1.00 96.19 103 SER A O 1
ATOM 808 N N . ALA A 1 104 ? -4.734 -12.007 0.542 1.00 95.81 104 ALA A N 1
ATOM 809 C CA . ALA A 1 104 ? -5.979 -12.385 1.219 1.00 95.81 104 ALA A CA 1
ATOM 810 C C . ALA A 1 104 ? -5.924 -12.076 2.728 1.00 95.81 104 ALA A C 1
ATOM 812 O O . ALA A 1 104 ? -6.901 -11.585 3.292 1.00 95.81 104 ALA A O 1
ATOM 813 N N . GLN A 1 105 ? -4.760 -12.296 3.347 1.00 95.25 105 GLN A N 1
ATOM 814 C CA . GLN A 1 105 ? -4.491 -11.937 4.735 1.00 95.25 105 GLN A CA 1
ATOM 815 C C . GLN A 1 105 ? -4.436 -10.417 4.919 1.00 95.25 105 GLN A C 1
ATOM 817 O O . GLN A 1 105 ? -5.111 -9.894 5.798 1.00 95.25 105 GLN A O 1
ATOM 822 N N . GLY A 1 106 ? -3.725 -9.698 4.045 1.00 94.62 106 GLY A N 1
ATOM 823 C CA . GLY A 1 106 ? -3.648 -8.236 4.071 1.00 94.62 106 GLY A CA 1
ATOM 824 C C . GLY A 1 106 ? -5.025 -7.574 3.987 1.00 94.62 106 GLY A C 1
ATOM 825 O O . GLY A 1 106 ? -5.301 -6.648 4.741 1.00 94.62 106 GLY A O 1
ATOM 826 N N . ARG A 1 107 ? -5.936 -8.097 3.152 1.00 96.38 107 ARG A N 1
ATOM 827 C CA . ARG A 1 107 ? -7.334 -7.633 3.095 1.00 96.38 107 ARG A CA 1
ATOM 828 C C . ARG A 1 107 ? -8.083 -7.871 4.400 1.00 96.38 107 ARG A C 1
ATOM 830 O O . ARG A 1 107 ? -8.788 -6.981 4.862 1.00 96.38 107 ARG A O 1
ATOM 837 N N . ALA A 1 108 ? -7.946 -9.058 4.988 1.00 96.12 108 ALA A N 1
ATOM 838 C CA . ALA A 1 108 ? -8.609 -9.378 6.247 1.00 96.12 108 ALA A CA 1
ATOM 839 C C . ALA A 1 108 ? -8.123 -8.466 7.385 1.00 96.12 108 ALA A C 1
ATOM 841 O O . ALA A 1 108 ? -8.940 -7.946 8.141 1.00 96.12 108 ALA A O 1
ATOM 842 N N . GLU A 1 109 ? -6.813 -8.225 7.477 1.00 95.62 109 GLU A N 1
ATOM 843 C CA . GLU A 1 109 ? -6.235 -7.296 8.453 1.00 95.62 109 GLU A CA 1
ATOM 844 C C . GLU A 1 109 ? -6.666 -5.848 8.195 1.00 95.62 109 GLU A C 1
ATOM 846 O O . GLU A 1 109 ? -6.982 -5.123 9.138 1.00 95.62 109 GLU A O 1
ATOM 851 N N . PHE A 1 110 ? -6.763 -5.430 6.930 1.00 95.19 110 PHE A N 1
ATOM 852 C CA . PHE A 1 110 ? -7.246 -4.094 6.580 1.00 95.19 110 PHE A CA 1
ATOM 853 C C . PHE A 1 110 ? -8.696 -3.879 7.026 1.00 95.19 110 PHE A C 1
ATOM 855 O O . PHE A 1 110 ? -9.006 -2.876 7.666 1.00 95.19 110 PHE A O 1
ATOM 862 N N . ILE A 1 111 ? -9.573 -4.859 6.788 1.00 95.44 111 ILE A N 1
ATOM 863 C CA . ILE A 1 111 ? -10.969 -4.821 7.250 1.00 95.44 111 ILE A CA 1
ATOM 864 C C . ILE A 1 111 ? -11.039 -4.767 8.783 1.00 95.44 111 ILE A C 1
ATOM 866 O O . ILE A 1 111 ? -11.838 -4.010 9.335 1.00 95.44 111 ILE A O 1
ATOM 870 N N . LYS A 1 112 ? -10.190 -5.520 9.497 1.00 94.88 112 LYS A N 1
ATOM 871 C CA . LYS A 1 112 ? -10.108 -5.432 10.966 1.00 94.88 112 LYS A CA 1
ATOM 872 C C . LYS A 1 112 ? -9.696 -4.035 11.419 1.00 94.88 112 LYS A C 1
ATOM 874 O O . LYS A 1 112 ? -10.331 -3.483 12.312 1.00 94.88 112 LYS A O 1
ATOM 879 N N . MET A 1 113 ? -8.684 -3.434 10.795 1.00 94.50 113 MET A N 1
ATOM 880 C CA . MET A 1 113 ? -8.296 -2.053 11.093 1.00 94.50 113 MET A CA 1
ATOM 881 C C . MET A 1 113 ? -9.473 -1.094 10.867 1.00 94.50 113 MET A C 1
ATOM 883 O O . MET A 1 113 ? -9.769 -0.291 11.748 1.00 94.50 113 MET A O 1
ATOM 887 N N . GLN A 1 114 ? -10.200 -1.209 9.750 1.00 93.62 114 GLN A N 1
ATOM 888 C CA . GLN A 1 114 ? -11.389 -0.384 9.491 1.00 93.62 114 GLN A CA 1
ATOM 889 C C . GLN A 1 114 ? -12.459 -0.536 10.582 1.00 93.62 114 GLN A C 1
ATOM 891 O O . GLN A 1 114 ? -13.088 0.448 10.964 1.00 93.62 114 GLN A O 1
ATOM 896 N N . GLN A 1 115 ? -12.658 -1.741 11.125 1.00 94.00 115 GLN A N 1
ATOM 897 C CA . GLN A 1 115 ? -13.569 -1.963 12.254 1.00 94.00 115 GLN A CA 1
ATOM 898 C C . GLN A 1 115 ? -13.101 -1.239 13.523 1.00 94.00 115 GLN A C 1
ATOM 900 O O . GLN A 1 115 ? -13.917 -0.614 14.202 1.00 94.00 115 GLN A O 1
ATOM 905 N N . LEU A 1 116 ? -11.799 -1.268 13.823 1.00 92.56 116 LEU A N 1
ATOM 906 C CA . LEU A 1 116 ? -11.225 -0.546 14.964 1.00 92.56 116 LEU A CA 1
ATOM 907 C C . LEU A 1 116 ? -11.411 0.969 14.817 1.00 92.56 116 LEU A C 1
ATOM 909 O O . LEU A 1 116 ? -11.805 1.630 15.778 1.00 92.56 116 LEU A O 1
ATOM 913 N N . VAL A 1 117 ? -11.211 1.505 13.610 1.00 91.00 117 VAL A N 1
ATOM 914 C CA . VAL A 1 117 ? -11.445 2.925 13.307 1.00 91.00 117 VAL A CA 1
ATOM 915 C C . VAL A 1 117 ? -12.925 3.284 13.452 1.00 91.00 117 VAL A C 1
ATOM 917 O O . VAL A 1 117 ? -13.261 4.220 14.172 1.00 91.00 117 VAL A O 1
ATOM 920 N N . ASN A 1 118 ? -13.830 2.493 12.865 1.00 90.94 118 ASN A N 1
ATOM 921 C CA . ASN A 1 118 ? -15.280 2.702 12.975 1.00 90.94 118 ASN A CA 1
ATOM 922 C C . ASN A 1 118 ? -15.789 2.633 14.423 1.00 90.94 118 ASN A C 1
ATOM 924 O O . ASN A 1 118 ? -16.757 3.303 14.773 1.00 90.94 118 ASN A O 1
ATOM 928 N N . SER A 1 119 ? -15.145 1.830 15.274 1.00 91.94 119 SER A N 1
ATOM 929 C CA . SER A 1 119 ? -15.466 1.748 16.704 1.00 91.94 119 SER A CA 1
ATOM 930 C C . SER A 1 119 ? -14.879 2.892 17.546 1.00 91.94 119 SER A C 1
ATOM 932 O O . SER A 1 119 ? -15.145 2.964 18.745 1.00 91.94 119 SER A O 1
ATOM 934 N N . GLY A 1 120 ? -14.065 3.769 16.948 1.00 87.69 120 GLY A N 1
ATOM 935 C CA . GLY A 1 120 ? -13.363 4.855 17.636 1.00 87.69 120 GLY A CA 1
ATOM 936 C C . GLY A 1 120 ? -12.177 4.402 18.493 1.00 87.69 120 GLY A C 1
ATOM 937 O O . GLY A 1 120 ? -11.606 5.215 19.217 1.00 87.69 120 GLY A O 1
ATOM 938 N N . GLN A 1 121 ? -11.785 3.124 18.431 1.00 87.44 121 GLN A N 1
ATOM 939 C CA . GLN A 1 121 ? -10.625 2.600 19.162 1.00 87.44 121 GLN A CA 1
ATOM 940 C C . GLN A 1 121 ? -9.298 3.096 18.578 1.00 87.44 121 GLN A C 1
ATOM 942 O O . GLN A 1 121 ? -8.301 3.190 19.292 1.00 87.44 121 GLN A O 1
ATOM 947 N N . VAL A 1 122 ? -9.291 3.411 17.283 1.00 87.19 122 VAL A N 1
ATOM 948 C CA . VAL A 1 122 ? -8.128 3.884 16.530 1.00 87.19 122 VAL A CA 1
ATOM 949 C C . VAL A 1 122 ? -8.538 5.116 15.730 1.00 87.19 122 VAL A C 1
ATOM 951 O O . VAL A 1 122 ? -9.641 5.168 15.198 1.00 87.19 122 VAL A O 1
ATOM 954 N N . SER A 1 123 ? -7.664 6.116 15.659 1.00 86.31 123 SER A N 1
ATOM 955 C CA . SER A 1 123 ? -7.884 7.341 14.884 1.00 86.31 123 SER A CA 1
ATOM 956 C C . SER A 1 123 ? -6.557 7.972 14.483 1.00 86.31 123 SER A C 1
ATOM 958 O O . SER A 1 123 ? -5.511 7.636 15.054 1.00 86.31 123 SER A O 1
ATOM 960 N N . ASN A 1 124 ? -6.616 8.939 13.568 1.00 82.94 124 ASN A N 1
ATOM 961 C CA . ASN A 1 124 ? -5.463 9.680 13.061 1.00 82.94 124 ASN A CA 1
ATOM 962 C C . ASN A 1 124 ? -4.404 8.725 12.504 1.00 82.94 124 ASN A C 1
ATOM 964 O O . ASN A 1 124 ? -3.272 8.669 12.993 1.00 82.94 124 ASN A O 1
ATOM 968 N N . LEU A 1 125 ? -4.823 7.910 11.542 1.00 82.25 125 LEU A N 1
ATOM 969 C CA . LEU A 1 125 ? -3.941 6.973 10.869 1.00 82.25 125 LEU A CA 1
ATOM 970 C C . LEU A 1 125 ? -3.091 7.681 9.810 1.00 82.25 125 LEU A C 1
ATOM 972 O O . LEU A 1 125 ? -3.609 8.302 8.886 1.00 82.25 125 LEU A O 1
ATOM 976 N N . GLU A 1 126 ? -1.781 7.508 9.910 1.00 82.19 126 GLU A N 1
ATOM 977 C CA . GLU A 1 126 ? -0.815 7.837 8.866 1.00 82.19 126 GLU A CA 1
ATOM 978 C C . GLU A 1 126 ? -0.419 6.557 8.136 1.00 82.19 126 GLU A C 1
ATOM 980 O O . GLU A 1 126 ? -0.381 5.489 8.742 1.00 82.19 126 GLU A O 1
ATOM 985 N N . TYR A 1 127 ? -0.094 6.629 6.850 1.00 78.56 127 TYR A N 1
ATOM 986 C CA . TYR A 1 127 ? 0.269 5.449 6.070 1.00 78.56 127 TYR A CA 1
ATOM 987 C C . TYR A 1 127 ? 1.624 5.615 5.396 1.00 78.56 127 TYR A C 1
ATOM 989 O O . TYR A 1 127 ? 2.042 6.716 5.044 1.00 78.56 127 TYR A O 1
ATOM 997 N N . HIS A 1 128 ? 2.305 4.494 5.203 1.00 79.00 128 HIS A N 1
ATOM 998 C CA . HIS A 1 128 ? 3.556 4.402 4.471 1.00 79.00 128 HIS A CA 1
ATOM 999 C C . HIS A 1 128 ? 3.650 3.049 3.770 1.00 79.00 128 HIS A C 1
ATOM 1001 O O . HIS A 1 128 ? 3.051 2.061 4.195 1.00 79.00 128 HIS A O 1
ATOM 1007 N N . LEU A 1 129 ? 4.388 3.014 2.665 1.00 77.56 129 LEU A N 1
ATOM 1008 C CA . LEU A 1 129 ? 4.701 1.780 1.961 1.00 77.56 129 LEU A CA 1
ATOM 1009 C C . LEU A 1 129 ? 6.135 1.390 2.312 1.00 77.56 129 LEU A C 1
ATOM 1011 O O . LEU A 1 129 ? 7.078 2.061 1.897 1.00 77.56 129 LEU A O 1
ATOM 1015 N N . ASP A 1 130 ? 6.284 0.311 3.069 1.00 77.69 130 ASP A N 1
ATOM 1016 C CA . ASP A 1 130 ? 7.579 -0.264 3.392 1.00 77.69 130 ASP A CA 1
ATOM 1017 C C . ASP A 1 130 ? 8.045 -1.122 2.219 1.00 77.69 130 ASP A C 1
ATOM 1019 O O . ASP A 1 130 ? 7.467 -2.168 1.903 1.00 77.69 130 ASP A O 1
ATOM 1023 N N . LEU A 1 131 ? 9.117 -0.681 1.569 1.00 69.56 131 LEU A N 1
ATOM 1024 C CA . LEU A 1 131 ? 9.877 -1.555 0.696 1.00 69.56 131 LEU A CA 1
ATOM 1025 C C . LEU A 1 131 ? 10.794 -2.424 1.563 1.00 69.56 131 LEU A C 1
ATOM 1027 O O . LEU A 1 131 ? 11.559 -1.874 2.361 1.00 69.56 131 LEU A O 1
ATOM 1031 N N . PRO A 1 132 ? 10.777 -3.759 1.413 1.00 64.38 132 PRO A N 1
ATOM 1032 C CA . PRO A 1 132 ? 11.832 -4.578 1.989 1.00 64.38 132 PRO A CA 1
ATOM 1033 C C . PRO A 1 132 ? 13.181 -4.085 1.457 1.00 64.38 132 PRO A C 1
ATOM 1035 O O . PRO A 1 132 ? 13.282 -3.681 0.295 1.00 64.38 132 PRO A O 1
ATOM 1038 N N . GLN A 1 133 ? 14.212 -4.100 2.310 1.00 54.94 133 GLN A N 1
ATOM 1039 C CA . GLN A 1 133 ? 15.567 -3.782 1.866 1.00 54.94 133 GLN A CA 1
ATOM 1040 C C . GLN A 1 133 ? 15.889 -4.639 0.641 1.00 54.94 133 GLN A C 1
ATOM 1042 O O . GLN A 1 133 ? 15.746 -5.860 0.687 1.00 54.94 133 GLN A O 1
ATOM 1047 N N . ALA A 1 134 ? 16.279 -3.993 -0.459 1.00 52.78 134 ALA A N 1
ATOM 1048 C CA . ALA A 1 134 ? 16.707 -4.708 -1.647 1.00 52.78 134 ALA A CA 1
ATOM 1049 C C . ALA A 1 134 ? 17.909 -5.580 -1.264 1.00 52.78 134 ALA A C 1
ATOM 1051 O O . ALA A 1 134 ? 18.950 -5.067 -0.844 1.00 52.78 134 ALA A O 1
ATOM 1052 N N . GLU A 1 135 ? 17.763 -6.899 -1.375 1.00 45.03 135 GLU A N 1
ATOM 1053 C CA . GLU A 1 135 ? 18.893 -7.805 -1.242 1.00 45.03 135 GLU A CA 1
ATOM 1054 C C . GLU A 1 135 ? 19.833 -7.546 -2.431 1.00 45.03 135 GLU A C 1
ATOM 1056 O O . GLU A 1 135 ? 19.614 -8.023 -3.540 1.00 45.03 135 GLU A O 1
ATOM 1061 N N . THR A 1 136 ? 20.893 -6.780 -2.169 1.00 42.78 136 THR A N 1
ATOM 1062 C CA . THR A 1 136 ? 22.116 -6.578 -2.969 1.00 42.78 136 THR A CA 1
ATOM 1063 C C . THR A 1 136 ? 22.111 -5.661 -4.205 1.00 42.78 136 THR A C 1
ATOM 1065 O O . THR A 1 136 ? 21.275 -5.741 -5.096 1.00 42.78 136 THR A O 1
ATOM 1068 N N . HIS A 1 137 ? 23.170 -4.832 -4.240 1.00 43.66 137 HIS A N 1
ATOM 1069 C CA . HIS A 1 1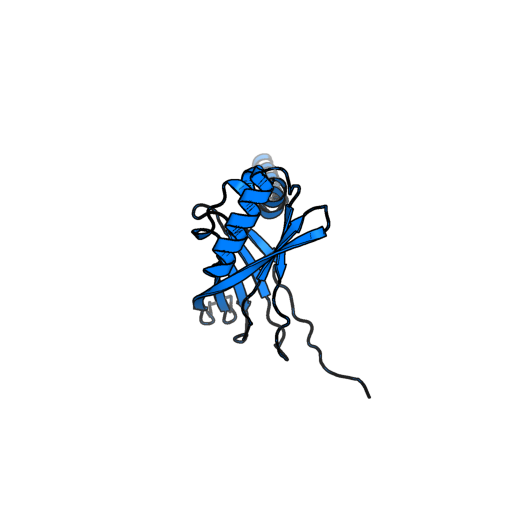37 ? 23.910 -4.286 -5.390 1.00 43.66 137 HIS A CA 1
ATOM 1070 C C . HIS A 1 137 ? 23.117 -3.972 -6.662 1.00 43.66 137 HIS A C 1
ATOM 1072 O O . HIS A 1 137 ? 23.452 -4.442 -7.748 1.00 43.66 137 HIS A O 1
ATOM 1078 N N . VAL A 1 138 ? 22.110 -3.117 -6.550 1.00 46.12 138 VAL A N 1
ATOM 1079 C CA . VAL A 1 138 ? 21.475 -2.543 -7.734 1.00 46.12 138 VAL A CA 1
ATOM 1080 C C . VAL A 1 138 ? 22.314 -1.337 -8.169 1.00 46.12 138 VAL A C 1
ATOM 1082 O O . VAL A 1 138 ? 22.591 -0.442 -7.367 1.00 46.12 138 VAL A O 1
ATOM 1085 N N . ALA A 1 139 ? 22.805 -1.349 -9.413 1.00 47.88 139 ALA A N 1
ATOM 1086 C CA . ALA A 1 139 ? 23.372 -0.156 -10.041 1.00 47.88 139 ALA A CA 1
ATOM 1087 C C . ALA A 1 139 ? 22.318 0.963 -10.020 1.00 47.88 139 ALA A C 1
ATOM 1089 O O . ALA A 1 139 ? 21.136 0.653 -10.004 1.00 47.88 139 ALA A O 1
ATOM 1090 N N . ALA A 1 140 ? 22.740 2.230 -9.958 1.00 50.03 140 ALA A N 1
ATOM 1091 C CA . ALA A 1 140 ? 21.855 3.390 -9.819 1.00 50.03 140 ALA A CA 1
ATOM 1092 C C . ALA A 1 140 ? 20.635 3.296 -10.760 1.00 50.03 140 ALA A C 1
ATOM 1094 O O . ALA A 1 140 ? 20.746 3.549 -11.957 1.00 50.03 140 ALA A O 1
ATOM 1095 N N . ASN A 1 141 ? 19.509 2.872 -10.192 1.00 61.28 141 ASN A N 1
ATOM 1096 C CA . ASN A 1 141 ? 18.220 2.737 -10.841 1.00 61.28 141 ASN A CA 1
ATOM 1097 C C . ASN A 1 141 ? 17.292 3.711 -10.126 1.00 61.28 141 ASN A C 1
ATOM 1099 O O . ASN A 1 141 ? 17.217 3.681 -8.892 1.00 61.28 141 ASN A O 1
ATOM 1103 N N . ASP A 1 142 ? 16.577 4.527 -10.892 1.00 72.25 142 ASP A N 1
ATOM 1104 C CA . ASP A 1 142 ? 15.524 5.374 -10.347 1.00 72.25 142 ASP A CA 1
ATOM 1105 C C . ASP A 1 142 ? 14.349 4.490 -9.948 1.00 72.25 142 ASP A C 1
ATOM 1107 O O . ASP A 1 142 ? 13.824 3.716 -10.763 1.00 72.25 142 ASP A O 1
ATOM 1111 N N . LEU A 1 143 ? 13.948 4.603 -8.683 1.00 75.94 143 LEU A N 1
ATOM 1112 C CA . LEU A 1 143 ? 12.792 3.905 -8.154 1.00 75.94 143 LEU A CA 1
ATOM 1113 C C . LEU A 1 143 ? 11.667 4.896 -7.848 1.00 75.94 143 LEU A C 1
ATOM 1115 O O . LEU A 1 143 ? 11.828 5.805 -7.034 1.00 75.94 143 LEU A O 1
ATOM 1119 N N . THR A 1 144 ? 10.501 4.667 -8.451 1.00 80.94 144 THR A N 1
ATOM 1120 C CA . THR A 1 144 ? 9.269 5.408 -8.142 1.00 80.94 144 THR A CA 1
ATOM 1121 C C . THR A 1 144 ? 8.274 4.481 -7.450 1.00 80.94 144 THR A C 1
ATOM 1123 O O . THR A 1 144 ? 7.977 3.383 -7.933 1.00 80.94 144 THR A O 1
ATOM 1126 N N . LEU A 1 145 ? 7.713 4.940 -6.332 1.00 81.56 145 LEU A N 1
ATOM 1127 C CA . LEU A 1 145 ? 6.629 4.282 -5.607 1.00 81.56 145 LEU A CA 1
ATOM 1128 C C . LEU A 1 145 ? 5.349 5.073 -5.742 1.00 81.56 145 LEU A C 1
ATOM 1130 O O . LEU A 1 145 ? 5.321 6.274 -5.485 1.00 81.56 145 LEU A O 1
ATOM 1134 N N . ALA A 1 146 ? 4.263 4.379 -6.054 1.00 85.94 146 ALA A N 1
ATOM 1135 C CA . ALA A 1 146 ? 2.954 4.993 -6.102 1.00 85.94 146 ALA A CA 1
ATOM 1136 C C . ALA A 1 146 ? 1.873 4.091 -5.500 1.00 85.94 146 ALA A C 1
ATOM 1138 O O . ALA A 1 146 ? 1.925 2.868 -5.617 1.00 85.94 146 ALA A O 1
ATOM 1139 N N . LEU A 1 147 ? 0.868 4.700 -4.882 1.00 87.50 147 LEU A N 1
ATOM 1140 C CA . LEU A 1 147 ? -0.241 4.027 -4.216 1.00 87.50 147 LEU A CA 1
ATOM 1141 C C . LEU A 1 147 ? -1.561 4.460 -4.840 1.00 87.50 147 LEU A C 1
ATOM 1143 O O . LEU A 1 147 ? -1.764 5.627 -5.147 1.00 87.50 147 LEU A O 1
ATOM 1147 N N . LYS A 1 148 ? -2.476 3.523 -5.022 1.00 89.69 148 LYS A N 1
ATOM 1148 C CA . LYS A 1 148 ? -3.844 3.774 -5.457 1.00 89.69 148 LYS A CA 1
ATOM 1149 C C . LYS A 1 148 ? -4.774 3.143 -4.435 1.00 89.69 148 LYS A C 1
ATOM 1151 O O . LYS A 1 148 ? -4.616 1.972 -4.108 1.00 89.69 148 LYS A O 1
ATOM 1156 N N . LEU A 1 149 ? -5.707 3.932 -3.918 1.00 85.44 149 LEU A N 1
ATOM 1157 C CA . LEU A 1 149 ? -6.590 3.519 -2.825 1.00 85.44 149 LEU A CA 1
ATOM 1158 C C . LEU A 1 149 ? -8.012 3.206 -3.300 1.00 85.44 149 LEU A C 1
ATOM 1160 O O . LEU A 1 149 ? -8.685 2.376 -2.702 1.00 85.44 149 LEU A O 1
ATOM 1164 N N . GLU A 1 150 ? -8.435 3.811 -4.409 1.00 84.69 150 GLU A N 1
ATOM 1165 C CA . GLU A 1 150 ? -9.745 3.599 -5.027 1.00 84.69 150 GLU A CA 1
ATOM 1166 C C . GLU A 1 150 ? -9.601 3.280 -6.510 1.00 84.69 150 GLU A C 1
ATOM 1168 O O . GLU A 1 150 ? -8.758 3.858 -7.198 1.00 84.69 150 GLU A O 1
ATOM 1173 N N . SER A 1 151 ? -10.479 2.432 -7.043 1.00 80.62 151 SER A N 1
ATOM 1174 C CA . SER A 1 151 ? -10.466 2.020 -8.453 1.00 80.62 151 SER A CA 1
ATOM 1175 C C . SER A 1 151 ? -10.563 3.184 -9.450 1.00 80.62 151 SER A C 1
ATOM 1177 O O . SER A 1 151 ? -9.913 3.133 -10.499 1.00 80.62 151 SER A O 1
ATOM 1179 N N . GLN A 1 152 ? -11.308 4.246 -9.131 1.00 77.56 152 GLN A N 1
ATOM 1180 C CA . GLN A 1 152 ? -11.518 5.397 -10.024 1.00 77.56 152 GLN A CA 1
ATOM 1181 C C . GLN A 1 152 ? -10.442 6.485 -9.917 1.00 77.56 152 GLN A C 1
ATOM 1183 O O . GLN A 1 152 ? -10.429 7.415 -10.722 1.00 77.56 152 GLN A O 1
ATOM 1188 N N . GLN A 1 153 ? -9.522 6.375 -8.957 1.00 79.00 153 GLN A N 1
ATOM 1189 C CA . GLN A 1 153 ? -8.474 7.370 -8.752 1.00 79.00 153 GLN A CA 1
ATOM 1190 C C . GLN A 1 153 ? -7.182 7.021 -9.501 1.00 79.00 153 GLN A C 1
ATOM 1192 O O . GLN A 1 153 ? -6.917 5.870 -9.870 1.00 79.00 153 GLN A O 1
ATOM 1197 N N . ASN A 1 154 ? -6.362 8.044 -9.737 1.00 83.56 154 ASN A N 1
ATOM 1198 C CA . ASN A 1 154 ? -5.002 7.866 -10.233 1.00 83.56 154 ASN A CA 1
ATOM 1199 C C . ASN A 1 154 ? -4.078 7.398 -9.105 1.00 83.56 154 ASN A C 1
ATOM 1201 O O . ASN A 1 154 ? -4.395 7.519 -7.925 1.00 83.56 154 ASN A O 1
ATOM 1205 N N . PHE A 1 155 ? -2.919 6.864 -9.481 1.00 83.69 155 PHE A N 1
ATOM 1206 C CA . PHE A 1 155 ? -1.871 6.574 -8.510 1.00 83.69 155 PHE A CA 1
ATOM 1207 C C . PHE A 1 155 ? -1.321 7.874 -7.915 1.00 83.69 155 PHE A C 1
ATOM 1209 O O . PHE A 1 155 ? -1.038 8.825 -8.642 1.00 83.69 155 PHE A O 1
ATOM 1216 N N . ILE A 1 156 ? -1.135 7.866 -6.603 1.00 82.19 156 ILE A N 1
ATOM 1217 C CA . ILE A 1 156 ? -0.488 8.899 -5.806 1.00 82.19 156 ILE A CA 1
ATOM 1218 C C . ILE A 1 156 ? 0.982 8.516 -5.673 1.00 82.19 156 ILE A C 1
ATOM 1220 O O . ILE A 1 156 ? 1.291 7.471 -5.103 1.00 82.19 156 ILE A O 1
ATOM 1224 N N . THR A 1 157 ? 1.894 9.331 -6.196 1.00 80.06 157 THR A N 1
ATOM 1225 C CA . THR A 1 157 ? 3.334 9.103 -6.019 1.00 80.06 157 THR A CA 1
ATOM 1226 C C . THR A 1 157 ? 3.720 9.349 -4.559 1.00 80.06 157 THR A C 1
ATOM 1228 O O . THR A 1 157 ? 3.477 10.434 -4.029 1.00 80.06 157 THR A O 1
ATOM 1231 N N . LEU A 1 158 ? 4.292 8.328 -3.917 1.00 74.19 158 LEU A N 1
ATOM 1232 C CA . LEU A 1 158 ? 4.796 8.365 -2.540 1.00 74.19 158 LEU A CA 1
ATOM 1233 C C . LEU A 1 158 ? 6.285 8.720 -2.497 1.00 74.19 158 LEU A C 1
ATOM 1235 O O . LEU A 1 158 ? 6.713 9.489 -1.644 1.00 74.19 158 LEU A O 1
ATOM 1239 N N . LEU A 1 159 ? 7.058 8.152 -3.422 1.00 71.88 159 LEU A N 1
ATOM 1240 C CA . LEU A 1 159 ? 8.476 8.429 -3.629 1.00 71.88 159 LEU A CA 1
ATOM 1241 C C . LEU A 1 159 ? 8.710 8.540 -5.130 1.00 71.88 159 LEU A C 1
ATOM 1243 O O . LEU A 1 159 ? 8.207 7.703 -5.881 1.00 71.88 159 LEU A O 1
ATOM 1247 N N . ASP A 1 160 ? 9.447 9.563 -5.547 1.00 66.69 160 ASP A N 1
ATOM 1248 C CA . ASP A 1 160 ? 9.761 9.810 -6.950 1.00 66.69 160 ASP A CA 1
ATOM 1249 C C . ASP A 1 160 ? 11.272 9.814 -7.153 1.00 66.69 160 ASP A C 1
ATOM 1251 O O . ASP A 1 160 ? 11.980 10.421 -6.351 1.00 66.69 160 ASP A O 1
ATOM 1255 N N . GLU A 1 161 ? 11.726 9.108 -8.191 1.00 62.22 161 GLU A N 1
ATOM 1256 C CA . GLU A 1 161 ? 13.122 9.071 -8.654 1.00 62.22 161 GLU A CA 1
ATOM 1257 C C . GLU A 1 161 ? 14.148 8.912 -7.515 1.00 62.22 161 GLU A C 1
ATOM 1259 O O . GLU A 1 161 ? 15.120 9.657 -7.394 1.00 62.22 161 GLU A O 1
ATOM 1264 N N . TRP A 1 162 ? 13.921 7.933 -6.630 1.00 65.56 162 TRP A N 1
ATOM 1265 C CA . TRP A 1 162 ? 14.877 7.636 -5.567 1.00 65.56 162 TRP A CA 1
ATOM 1266 C C . TRP A 1 162 ? 16.075 6.877 -6.139 1.00 65.56 162 TRP A C 1
ATOM 1268 O O . TRP A 1 162 ? 15.960 5.699 -6.487 1.00 65.56 162 TRP A O 1
ATOM 1278 N N . GLU A 1 163 ? 17.237 7.527 -6.179 1.00 56.12 163 GLU A N 1
ATOM 1279 C CA . GLU A 1 163 ? 18.498 6.875 -6.520 1.00 56.12 163 GLU A CA 1
ATOM 1280 C C . GLU A 1 163 ? 18.994 6.015 -5.345 1.00 56.12 163 GLU A C 1
ATOM 1282 O O . GLU A 1 163 ? 19.288 6.504 -4.248 1.00 56.12 163 GLU A O 1
ATOM 1287 N N . PHE A 1 164 ? 19.169 4.709 -5.569 1.00 53.75 164 PHE A N 1
ATOM 1288 C CA . PHE A 1 164 ? 19.998 3.913 -4.665 1.00 53.75 164 PHE A CA 1
ATOM 1289 C C . PHE A 1 164 ? 21.453 4.365 -4.805 1.00 53.75 164 PHE A C 1
ATOM 1291 O O . PHE A 1 164 ? 22.120 4.067 -5.797 1.00 53.75 164 PHE A O 1
ATOM 1298 N N . ALA A 1 165 ? 21.968 5.066 -3.792 1.00 42.81 165 ALA A N 1
ATOM 1299 C CA . ALA A 1 165 ? 23.392 5.345 -3.708 1.00 42.81 165 ALA A CA 1
ATOM 1300 C C . ALA A 1 165 ? 24.160 4.017 -3.749 1.00 42.81 165 ALA A C 1
ATOM 1302 O O . ALA A 1 165 ? 23.932 3.113 -2.941 1.00 42.81 165 ALA A O 1
ATOM 1303 N N . LYS A 1 166 ? 25.069 3.905 -4.718 1.00 39.81 166 LYS A N 1
ATOM 1304 C CA . LYS A 1 166 ? 25.946 2.754 -4.917 1.00 39.81 166 LYS A CA 1
ATOM 1305 C C . LYS A 1 166 ? 26.718 2.508 -3.618 1.00 39.81 166 LYS A C 1
ATOM 1307 O O . LYS A 1 166 ? 27.678 3.215 -3.326 1.00 39.81 166 LYS A O 1
ATOM 1312 N N . SER A 1 167 ? 26.314 1.516 -2.827 1.00 43.47 167 SER A N 1
ATOM 1313 C CA . SER A 1 167 ? 27.152 1.032 -1.730 1.00 43.47 167 SER A CA 1
ATOM 1314 C C . SER A 1 167 ? 28.326 0.272 -2.348 1.00 43.47 167 SER A C 1
ATOM 1316 O O . SER A 1 167 ? 28.271 -0.937 -2.568 1.00 43.47 167 SER A O 1
ATOM 1318 N N . SER A 1 168 ? 29.365 1.012 -2.731 1.00 38.22 168 SER A N 1
ATOM 1319 C CA . SER A 1 168 ? 30.702 0.476 -2.954 1.00 38.22 168 SER A CA 1
ATOM 1320 C C . SER A 1 168 ? 31.512 0.681 -1.675 1.00 38.22 168 SER A C 1
ATOM 1322 O O . SER A 1 168 ? 32.011 1.771 -1.414 1.00 38.22 168 SER A O 1
ATOM 1324 N N . GLU A 1 169 ? 31.545 -0.364 -0.852 1.00 40.56 169 GLU A N 1
ATOM 1325 C CA . GLU A 1 169 ? 32.722 -0.888 -0.149 1.00 40.56 169 GLU A CA 1
ATOM 1326 C C . GLU A 1 169 ? 33.944 0.050 -0.018 1.00 40.56 169 GLU A C 1
ATOM 1328 O O . GLU A 1 169 ? 34.662 0.237 -0.992 1.00 40.56 169 GLU A O 1
ATOM 1333 N N . VAL A 1 170 ? 34.243 0.530 1.202 1.00 33.31 170 VAL A N 1
ATOM 1334 C CA . VAL A 1 170 ? 35.602 0.489 1.791 1.00 33.31 170 VAL A CA 1
ATOM 1335 C C . VAL A 1 170 ? 35.476 0.443 3.325 1.00 33.31 170 VAL A C 1
ATOM 1337 O O . VAL A 1 170 ? 35.409 1.475 3.985 1.00 33.31 170 VAL A O 1
ATOM 1340 N N . ALA A 1 171 ? 35.490 -0.754 3.909 1.00 34.41 171 ALA A N 1
ATOM 1341 C CA . ALA A 1 171 ? 36.065 -0.947 5.238 1.00 34.41 171 ALA A CA 1
ATOM 1342 C C . ALA A 1 171 ? 37.331 -1.785 5.030 1.00 34.41 171 ALA A C 1
ATOM 1344 O O . ALA A 1 171 ? 37.253 -2.985 4.776 1.00 34.41 171 ALA A O 1
ATOM 1345 N N . ARG A 1 172 ? 38.477 -1.101 5.015 1.00 35.72 172 ARG A N 1
ATOM 1346 C CA . ARG A 1 172 ? 39.789 -1.715 5.235 1.00 35.72 172 ARG A CA 1
ATOM 1347 C C . ARG A 1 172 ? 40.019 -1.865 6.729 1.00 35.72 172 ARG A C 1
ATOM 1349 O O . ARG A 1 172 ? 39.578 -0.950 7.459 1.00 35.72 172 ARG A O 1
#

Sequence (172 aa):
MKLVVALLSLVLTACSSIPSLSSLQFSLMNDDYITKLNADDIRAKVISTGDDIKLAAPVLTFTAKTNQKFHFELVSDSVQRFEPSKGFFFASLPKTEYLYRLSAQGRAEFIKMQQLVNSGQVSNLEYHLDLPQAETHVAANDLTLALKLESQQNFITLLDEWEFAKSSEVAR

Radius of gyration: 20.86 Å; chains: 1; bounding box: 55×59×53 Å

Secondary structure (DSSP, 8-state):
--HHHHHHHHHTT-------HHHHHHHH--HHHHHH--GGG-EEEEEEESSPP-PPPPEEEEEETT--EEEEEEEEEEEEEE---B-SS-BPPPEEEEEEEE-HHHHHHHHHHHHHHHTTSS--EEEEEEPPPP-S---S-EEEEEEE-STTSPPEEEEEEEE---------

pLDDT: mean 75.13, std 17.86, range [33.31, 96.38]

=== Feature glossary ===
The record interleaves many kinds of information about one protein. Here is each kind framed as the question it answers.

Q: What known structures does this most resemble?
A: Structural nearest neighbors (via Foldseek easy-search vs the PDB). Reported per hit: target PDB id, E-value, and alignment TM-score. A TM-score above ~0.5 is the conventional threshold for 'same fold'.

Q: Where is each backbone atom in 3D?
A: The mmCIF table is the protein's shape written out atom by atom. For each backbone N, Cα, C, and carbonyl O, it records an (x, y, z) coordinate triple in Å plus the residue type, chain letter, and residue number.

Q: What are the backbone torsion angles?
A: The φ/ψ torsion pair specifies the backbone conformation at each residue. φ rotates about the N–Cα bond, ψ about the Cα–C bond. Steric clashes forbid most of the (φ, ψ) plane — the allowed regions (α-helix basin, β-sheet basin, left-handed helix) are the Ramachandran-allowed regions.

Q: Which residues are buried vs exposed?
A: Solvent-accessible surface area (SASA) is the area in Å² traced out by the centre of a 1.4 Å probe sphere (a water molecule) rolled over the protein's van der Waals surface (Shrake–Rupley / Lee–Richards construction). Buried residues have near-zero SASA; fully exposed residues can exceed 200 Å². The total SASA scales roughly with the number of surface residues.

Q: How confident is the AlphaFold model at each residue?
A: pLDDT is the predicted lDDT-Cα score: AlphaFold's confidence that the local environment of each residue (all inter-atomic distances within 15 Å) is correctly placed. It is a per-residue number between 0 and 100, with higher meaning more reliable.

Q: What does the local fold look like, residue by residue?
A: 3Di is Foldseek's structural alphabet. Each residue is assigned one of twenty discrete states based on how its Cα sits relative to its spatial (not sequential) neighbors. Aligning 3Di strings finds structural homologs roughly as well as full 3D superposition, but orders of magnitude faster.

Q: How big and how compact is the whole molecule?
A: Radius of gyration (Rg) is the root-mean-square distance of Cα atoms from their centroid — a single number for overall size and compactness. A globular domain of N residues has Rg ≈ 2.2·N^0.38 Å; an extended or disordered chain has a much larger Rg. The Cα contact count is the number of residue pairs whose Cα atoms are within 8 Å and are more than four positions apart in sequence — a standard proxy for tertiary packing densi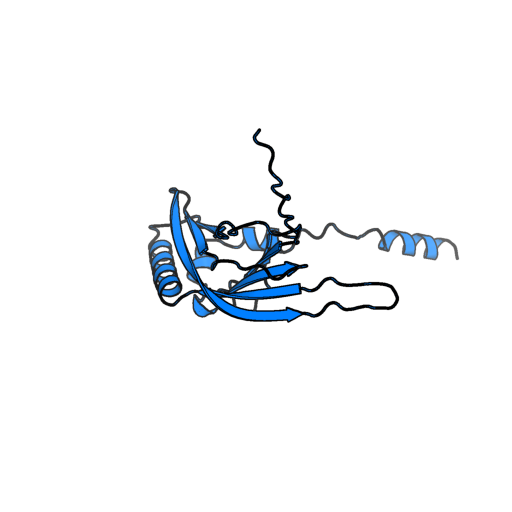ty. The bounding box is the smallest axis-aligned box enclosing all Cα atoms.

Q: Which residues are in helices, strands, or loops?
A: DSSP 8-state secondary structure assigns each residue one of H (α-helix), G (3₁₀-helix), I (π-helix), E (extended β-strand), B (isolated β-bridge), T (hydrogen-bonded turn), S (bend), or '-' (coil). The assignment is computed from backbone hydrogen-bond geometry via the Kabsch–Sander algorithm.

Q: How mobile is each atom in the crystal?
A: Crystallographic B-factors measure how much each atom's electron density is smeared out, in Å². They rise in mobile loops and surface residues and fall in the buried interior. In AlphaFold models this column is repurposed to hold pLDDT instead.

Q: What if only a Cα trace is available?
A: P-SEA three-state annotation labels each residue as helix, strand, or coil based purely on the geometry of the Cα trace. It serves as a fallback when the full backbone (and thus DSSP) is unavailable.

Q: What family and function is it annotated with?
A: Database cross-references. InterPro integrates a dozen domain/family signature databases into unified entries with residue-range hits. GO terms attach function/process/location labels with evidence codes. CATH codes position the fold in a four-level structural taxonomy. Organism is the NCBI-taxonomy species name.

Q: Are the domains correctly placed relative to each other?
A: Predicted Aligned Error (PAE) is an AlphaFold confidence matrix: entry (i, j) is the expected error in the position of residue j, in ångströms, when the prediction is superimposed on the true structure at residue i. Low PAE within a block of residues means that block is internally rigid and well-predicted; high PAE between two blocks means their relative placement is uncertain even if each block individually is confident.

Q: What do the diagnostic plots show?
A: Three diagnostic plots accompany the record. The Cα contact map visualizes the tertiary structure as a 2D adjacency matrix (8 Å cutoff, sequence-local contacts suppressed). The Ramachandran plot shows the distribution of backbone (φ, ψ) torsions, with points in the α and β basins reflecting secondary structure content. The PAE plot shows AlphaFold's inter-residue confidence as a color matrix.

Q: What is the amino-acid chain?
A: Primary structure: the covalent order of the twenty standard amino acids along the backbone. Two proteins with the same sequence will (almost always) fold to the same structure; two with 30% identity often share a fold but not the details.

Q: What do the rendered images show?
A: The six renders are orthographic views along the three Cartesian axes in both directions. Representation (cartoon, sticks, or surface) and color scheme (sequence-rainbow or by-chain) vary across proteins so the training set covers all the common visualization conventions.